Protein AF-A0AAJ4DPU1-F1 (afdb_monomer_lite)

Foldseek 3Di:
DDQPQPDKDKFFFPFDFAKPPHPVDFFDKAAFKKKKAKDAFQDQKKKAKWWWDQDPVRDIDTDDGDPVRIDRGHDHTDMDGHPDIIGMMMGIPPGDRRGGMMIMMTHGD

Radius of gyration: 14.05 Å; chains: 1; bounding box: 32×38×38 Å

Structure (mmCIF, N/CA/C/O backbone):
data_AF-A0AAJ4DPU1-F1
#
_entry.id   AF-A0AAJ4DPU1-F1
#
loop_
_atom_site.group_PDB
_atom_site.id
_atom_site.type_symbol
_atom_site.label_atom_id
_atom_site.label_alt_id
_atom_site.label_comp_id
_atom_site.label_asym_id
_atom_site.label_entity_id
_atom_site.label_seq_id
_atom_site.pdbx_PDB_ins_code
_atom_site.Cartn_x
_atom_site.Cartn_y
_atom_site.Cartn_z
_atom_site.occupancy
_atom_site.B_iso_or_equiv
_atom_site.auth_seq_id
_atom_site.auth_comp_id
_atom_site.auth_asym_id
_atom_site.auth_atom_id
_atom_site.pdbx_PDB_model_num
ATOM 1 N N . MET A 1 1 ? -15.605 -23.012 -1.749 1.00 36.06 1 MET A N 1
ATOM 2 C CA . MET A 1 1 ? -15.993 -22.063 -0.686 1.00 36.06 1 MET A CA 1
ATOM 3 C C . MET A 1 1 ? -15.939 -20.672 -1.291 1.00 36.06 1 MET A C 1
ATOM 5 O O . MET A 1 1 ? -14.845 -20.191 -1.537 1.00 36.06 1 MET A O 1
ATOM 9 N N . SER A 1 2 ? -17.083 -20.087 -1.653 1.00 41.78 2 SER A N 1
ATOM 10 C CA . SER A 1 2 ? -17.142 -18.707 -2.147 1.00 41.78 2 SER A CA 1
ATOM 11 C C . SER A 1 2 ? -17.234 -17.776 -0.940 1.00 41.78 2 SER A C 1
ATOM 13 O O . SER A 1 2 ? -18.318 -17.609 -0.377 1.00 41.78 2 SER A O 1
ATOM 15 N N . GLY A 1 3 ? -16.098 -17.236 -0.496 1.00 42.53 3 GLY A N 1
ATOM 16 C CA . GLY A 1 3 ? -16.117 -16.085 0.404 1.00 42.53 3 GLY A CA 1
ATOM 17 C C . GLY A 1 3 ? -16.837 -14.948 -0.315 1.00 42.53 3 GLY A C 1
ATOM 18 O O . GLY A 1 3 ? -16.542 -14.673 -1.477 1.00 42.53 3 GLY A O 1
ATOM 19 N N . LYS A 1 4 ? -17.854 -14.368 0.317 1.00 44.06 4 LYS A N 1
ATOM 20 C CA . LYS A 1 4 ? -18.526 -13.185 -0.213 1.00 44.06 4 LYS A CA 1
ATOM 21 C C . LYS A 1 4 ? -17.563 -12.016 -0.003 1.00 44.06 4 LYS A C 1
ATOM 23 O O . LYS A 1 4 ? -17.345 -11.624 1.131 1.00 44.06 4 LYS A O 1
ATOM 28 N N . TYR A 1 5 ? -16.931 -11.535 -1.070 1.00 49.31 5 TYR A N 1
ATOM 29 C CA . TYR A 1 5 ? -16.128 -10.312 -1.029 1.00 49.31 5 TYR A CA 1
ATOM 30 C C . TYR A 1 5 ? -17.103 -9.137 -0.935 1.00 49.31 5 TYR A C 1
ATOM 32 O O . TYR A 1 5 ? -17.911 -8.965 -1.849 1.00 49.31 5 TYR A O 1
ATOM 40 N N . SER A 1 6 ? -17.098 -8.403 0.175 1.00 50.38 6 SER A N 1
ATOM 41 C CA . SER A 1 6 ? -18.118 -7.385 0.440 1.00 50.38 6 SER A CA 1
ATOM 42 C C . SER A 1 6 ? -17.822 -6.056 -0.232 1.00 50.38 6 SER A C 1
ATOM 44 O O . SER A 1 6 ? -18.748 -5.447 -0.745 1.00 50.38 6 SER A O 1
ATOM 46 N N . GLU A 1 7 ? -16.555 -5.669 -0.366 1.00 57.00 7 GLU A N 1
ATOM 47 C CA . GLU A 1 7 ? -16.129 -4.472 -1.093 1.00 57.00 7 GLU A CA 1
ATOM 48 C C . GLU A 1 7 ? -14.648 -4.617 -1.466 1.00 57.00 7 GLU A C 1
ATOM 50 O O . GLU A 1 7 ? -13.838 -5.103 -0.672 1.00 57.00 7 GLU A O 1
ATOM 55 N N . SER A 1 8 ? -14.294 -4.267 -2.707 1.00 68.31 8 SER A N 1
ATOM 56 C CA . SER A 1 8 ? -12.901 -4.256 -3.165 1.00 68.31 8 SER A CA 1
ATOM 57 C C . SER A 1 8 ? -12.498 -2.835 -3.519 1.00 68.31 8 SER A C 1
ATOM 59 O O . SER A 1 8 ? -13.012 -2.277 -4.488 1.00 68.31 8 SER A O 1
ATOM 61 N N . THR A 1 9 ? -11.587 -2.258 -2.740 1.00 82.81 9 THR A N 1
ATOM 62 C CA . THR A 1 9 ? -10.993 -0.957 -3.062 1.00 82.81 9 THR A CA 1
ATOM 63 C C . THR A 1 9 ? -9.791 -1.189 -3.960 1.00 82.81 9 THR A C 1
ATOM 65 O O . THR A 1 9 ? -8.936 -2.021 -3.652 1.00 82.81 9 THR A O 1
ATOM 68 N N . VAL A 1 10 ? -9.731 -0.468 -5.077 1.00 85.75 10 VAL A N 1
ATOM 69 C CA . VAL A 1 10 ? -8.653 -0.592 -6.059 1.00 85.75 10 VAL A CA 1
ATOM 70 C C . VAL A 1 10 ? -7.921 0.736 -6.171 1.00 85.75 10 VAL A C 1
ATOM 72 O O . VAL A 1 10 ? -8.531 1.763 -6.459 1.00 85.75 10 VAL A O 1
ATOM 75 N N . LEU A 1 11 ? -6.609 0.693 -5.963 1.00 89.06 11 LEU A N 1
ATOM 76 C CA . LEU A 1 11 ? -5.681 1.751 -6.339 1.00 89.06 11 LEU A CA 1
ATOM 77 C C . LEU A 1 11 ? -4.945 1.281 -7.591 1.00 89.06 11 LEU A C 1
ATOM 79 O O . LEU A 1 11 ? -4.308 0.232 -7.558 1.00 89.06 11 LEU A O 1
ATOM 83 N N . ASP A 1 12 ? -5.050 2.019 -8.689 1.00 88.94 12 ASP A N 1
ATOM 84 C CA . ASP A 1 12 ? -4.444 1.648 -9.972 1.00 88.94 12 ASP A CA 1
ATOM 85 C C . ASP A 1 12 ? -3.600 2.801 -10.526 1.00 88.94 12 ASP A C 1
ATOM 87 O O . ASP A 1 12 ? -3.729 3.948 -10.091 1.00 88.94 12 ASP A O 1
ATOM 91 N N . GLY A 1 13 ? -2.732 2.497 -11.489 1.00 87.75 13 GLY A N 1
ATOM 92 C CA . GLY A 1 13 ? -1.917 3.489 -12.187 1.00 87.75 13 GLY A CA 1
ATOM 93 C C . GLY A 1 13 ? -0.857 4.154 -11.309 1.00 87.75 13 GLY A C 1
ATOM 94 O O . GLY A 1 13 ? -0.465 5.295 -11.575 1.00 87.75 13 GLY A O 1
ATOM 95 N N . ILE A 1 14 ? -0.375 3.464 -10.272 1.00 93.81 14 ILE A N 1
ATOM 96 C CA . ILE A 1 14 ? 0.692 3.970 -9.409 1.00 93.81 14 ILE A CA 1
ATOM 97 C C . ILE A 1 14 ? 2.010 3.877 -10.180 1.00 93.81 14 ILE A C 1
ATOM 99 O O . ILE A 1 14 ? 2.559 2.794 -10.397 1.00 93.81 14 ILE A O 1
ATOM 103 N N . THR A 1 15 ? 2.482 5.037 -10.630 1.00 94.06 15 THR A N 1
ATOM 104 C CA . THR A 1 15 ? 3.612 5.173 -11.566 1.00 94.06 15 THR A CA 1
ATOM 105 C C . THR A 1 15 ? 4.695 6.132 -11.085 1.00 94.06 15 THR A C 1
ATOM 107 O O . THR A 1 15 ? 5.774 6.171 -11.666 1.00 94.06 15 THR A O 1
ATOM 110 N N . THR A 1 16 ? 4.433 6.906 -10.031 1.00 95.12 16 THR A N 1
ATOM 111 C CA . THR A 1 16 ? 5.340 7.942 -9.529 1.00 95.12 16 THR A CA 1
ATOM 112 C C . THR A 1 16 ? 5.492 7.862 -8.015 1.00 95.12 16 THR A C 1
ATOM 114 O O . THR A 1 16 ? 4.708 7.209 -7.328 1.00 95.12 16 THR A O 1
ATOM 117 N N . ASP A 1 17 ? 6.486 8.569 -7.488 1.00 96.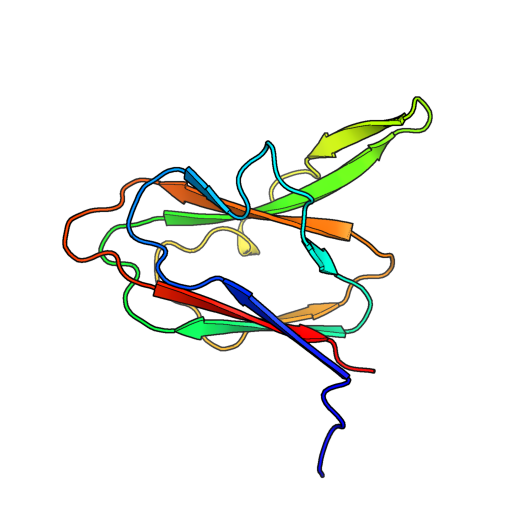94 17 ASP A N 1
ATOM 118 C CA . ASP A 1 17 ? 6.653 8.749 -6.050 1.00 96.94 17 ASP A CA 1
ATOM 119 C C . ASP A 1 17 ? 5.497 9.573 -5.483 1.00 96.94 17 ASP A C 1
ATOM 121 O O . ASP A 1 17 ? 5.022 10.520 -6.117 1.00 96.94 17 ASP A O 1
ATOM 125 N N . GLY A 1 18 ? 5.054 9.232 -4.276 1.00 95.00 18 GLY A N 1
ATOM 126 C CA . GLY A 1 18 ? 3.950 9.936 -3.636 1.00 95.00 18 GLY A CA 1
ATOM 127 C C . GLY A 1 18 ? 3.228 9.125 -2.573 1.00 95.00 18 GLY A C 1
ATOM 128 O O . GLY A 1 18 ? 3.669 8.050 -2.166 1.00 95.00 18 GLY A O 1
ATOM 129 N N . VAL A 1 19 ? 2.103 9.675 -2.120 1.00 93.38 19 VAL A N 1
ATOM 130 C CA . VAL A 1 19 ? 1.190 9.048 -1.160 1.00 93.38 19 VAL A CA 1
ATOM 131 C C . VAL A 1 19 ? -0.121 8.715 -1.872 1.00 93.38 19 VAL A C 1
ATOM 133 O O . VAL A 1 19 ? -0.633 9.548 -2.617 1.00 93.38 19 VAL A O 1
ATOM 136 N N . TYR A 1 20 ? -0.652 7.512 -1.654 1.00 92.56 20 TYR A N 1
ATOM 137 C CA . TYR A 1 20 ? -1.827 6.984 -2.349 1.00 92.56 20 TYR A CA 1
ATOM 138 C C . TYR A 1 20 ? -2.855 6.397 -1.359 1.00 92.56 20 TYR A C 1
ATOM 140 O O . TYR A 1 20 ? -2.515 5.463 -0.627 1.00 92.56 20 TYR A O 1
ATOM 148 N N . PRO A 1 21 ? -4.111 6.886 -1.343 1.00 90.94 21 PRO A N 1
ATOM 149 C CA . PRO A 1 21 ? -4.577 8.108 -2.010 1.00 90.94 21 PRO A CA 1
ATOM 150 C C . PRO A 1 21 ? -3.776 9.358 -1.584 1.00 90.94 21 PRO A C 1
ATOM 152 O O . PRO A 1 21 ? -3.179 9.331 -0.496 1.00 90.94 21 PRO A O 1
ATOM 155 N N . PRO A 1 22 ? -3.755 10.430 -2.403 1.00 89.19 22 PRO A N 1
ATOM 156 C CA . PRO A 1 22 ? -3.145 11.712 -2.048 1.00 89.19 22 PRO A CA 1
ATOM 157 C C . PRO A 1 22 ? -3.615 12.222 -0.685 1.00 89.19 22 PRO A C 1
ATOM 159 O O . PRO A 1 22 ? -4.720 11.913 -0.246 1.00 89.19 22 PRO A O 1
ATOM 162 N N . VAL A 1 23 ? -2.776 12.995 0.008 1.00 84.81 23 VAL A N 1
ATOM 163 C CA . VAL A 1 23 ? -3.058 13.451 1.384 1.00 84.81 23 VAL A CA 1
ATOM 164 C C . VAL A 1 23 ? -4.302 14.343 1.445 1.00 84.81 23 VAL A C 1
ATOM 166 O O . VAL A 1 23 ? -4.964 14.388 2.480 1.00 84.81 23 VAL A O 1
ATOM 169 N N . GLU A 1 24 ? -4.637 15.023 0.347 1.00 85.62 24 GLU A N 1
ATOM 170 C CA . GLU A 1 24 ? -5.851 15.835 0.236 1.00 85.62 24 GLU A CA 1
ATOM 171 C C . GLU A 1 24 ? -7.136 14.997 0.137 1.00 85.62 24 GLU A C 1
ATOM 173 O O . GLU A 1 24 ? -8.210 15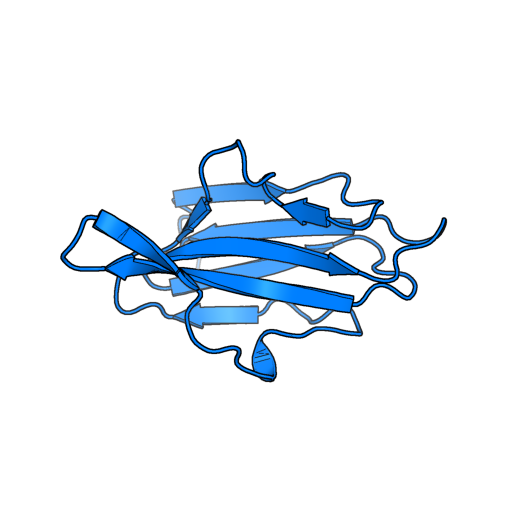.504 0.461 1.00 85.62 24 GLU A O 1
ATOM 178 N N . ASP A 1 25 ? -7.024 13.735 -0.285 1.00 87.06 25 ASP A N 1
ATOM 179 C CA . ASP A 1 25 ? -8.138 12.798 -0.402 1.00 87.06 25 ASP A CA 1
ATOM 180 C C . ASP A 1 25 ? -8.323 11.990 0.888 1.00 87.06 25 ASP A C 1
ATOM 182 O O . ASP A 1 25 ? -7.376 11.749 1.651 1.00 87.06 25 ASP A O 1
ATOM 186 N N . ASP A 1 26 ? -9.547 11.507 1.107 1.00 84.19 26 ASP A N 1
ATOM 187 C CA . ASP A 1 26 ? -9.859 10.616 2.221 1.00 84.19 26 ASP A CA 1
ATOM 188 C C . ASP A 1 26 ? -9.012 9.336 2.151 1.00 84.19 26 ASP A C 1
ATOM 190 O O . ASP A 1 26 ? -8.903 8.667 1.118 1.00 84.19 26 ASP A O 1
ATOM 194 N N . ALA A 1 27 ? -8.412 8.975 3.285 1.00 87.69 27 ALA A N 1
ATOM 195 C CA . ALA A 1 27 ? -7.699 7.715 3.420 1.00 87.69 27 ALA A CA 1
ATOM 196 C C . ALA A 1 27 ? -8.659 6.524 3.277 1.00 87.69 27 ALA A C 1
ATOM 198 O O . ALA A 1 27 ? -9.852 6.605 3.586 1.00 87.69 27 ALA A O 1
ATOM 199 N N . ILE A 1 28 ? -8.123 5.374 2.869 1.00 88.19 28 ILE A N 1
ATOM 200 C CA . ILE A 1 28 ? -8.931 4.160 2.753 1.00 88.19 28 ILE A CA 1
ATOM 201 C C . ILE A 1 28 ? -9.129 3.592 4.152 1.00 88.19 28 ILE A C 1
ATOM 203 O O . ILE A 1 28 ? -8.167 3.247 4.826 1.00 88.19 28 ILE A O 1
ATOM 207 N N . ASN A 1 29 ? -10.371 3.454 4.596 1.00 87.19 29 ASN A N 1
ATOM 208 C CA . ASN A 1 29 ? -10.649 2.799 5.867 1.00 87.19 29 ASN A CA 1
ATOM 209 C C . ASN A 1 29 ? -10.656 1.281 5.684 1.00 87.19 29 ASN A C 1
ATOM 211 O O . ASN A 1 29 ? -11.455 0.755 4.909 1.00 87.19 29 ASN A O 1
ATOM 215 N N . ILE A 1 30 ? -9.792 0.579 6.417 1.00 84.94 30 ILE A N 1
ATOM 216 C CA . ILE A 1 30 ? -9.754 -0.886 6.425 1.00 84.94 30 ILE A CA 1
ATOM 217 C C . ILE A 1 30 ? -9.985 -1.431 7.833 1.00 84.94 30 ILE A C 1
ATOM 219 O O . ILE A 1 30 ? -9.595 -0.817 8.827 1.00 84.94 30 ILE A O 1
ATOM 223 N N . SER A 1 31 ? -10.660 -2.574 7.939 1.00 86.19 31 SER A N 1
ATOM 224 C CA . SER A 1 31 ? -11.041 -3.168 9.226 1.00 86.19 31 SER A CA 1
ATOM 225 C C . SER A 1 31 ? -11.185 -4.683 9.113 1.00 86.19 31 SER A C 1
ATOM 227 O O . SER A 1 31 ? -11.387 -5.196 8.016 1.00 86.19 31 SER A O 1
ATOM 229 N N . GLY A 1 32 ? -11.097 -5.399 10.237 1.00 87.31 32 GLY A N 1
ATOM 230 C CA . GLY A 1 32 ? -11.284 -6.850 10.250 1.00 87.31 32 GLY A CA 1
ATOM 231 C C . GLY A 1 32 ? -10.174 -7.601 9.512 1.00 87.31 32 GLY A C 1
ATOM 232 O O . GLY A 1 32 ? -8.999 -7.246 9.619 1.00 87.31 32 GLY A O 1
ATOM 233 N N . ASP A 1 33 ? -10.536 -8.668 8.805 1.00 89.31 33 ASP A N 1
ATOM 234 C CA . ASP A 1 33 ? -9.600 -9.434 7.984 1.00 89.31 33 ASP A CA 1
ATOM 235 C C . ASP A 1 33 ? -9.534 -8.825 6.575 1.00 89.31 33 ASP A C 1
ATOM 237 O O . ASP A 1 33 ? -10.555 -8.637 5.922 1.00 89.31 33 ASP A O 1
ATOM 241 N N . VAL A 1 34 ? -8.329 -8.550 6.077 1.00 88.50 34 VAL A N 1
ATOM 242 C CA . VAL A 1 34 ? -8.122 -7.900 4.774 1.00 88.50 34 VAL A CA 1
ATOM 243 C C . VAL A 1 34 ? -7.057 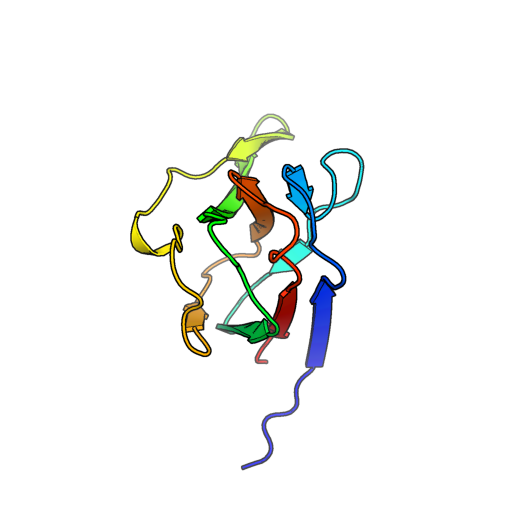-8.644 3.986 1.00 88.50 34 VAL A C 1
ATOM 245 O O . VAL A 1 34 ? -6.052 -9.074 4.551 1.00 88.50 34 VAL A O 1
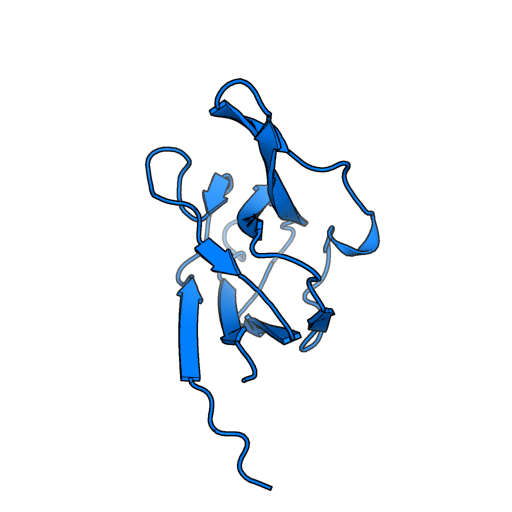ATOM 248 N N . ILE A 1 35 ? -7.251 -8.786 2.676 1.00 89.44 35 ILE A N 1
ATOM 249 C CA . ILE A 1 35 ? -6.209 -9.254 1.756 1.00 89.44 35 ILE A CA 1
ATOM 250 C C . ILE A 1 35 ? -5.746 -8.081 0.895 1.00 89.44 35 ILE A C 1
ATOM 252 O O . ILE A 1 35 ? -6.557 -7.460 0.207 1.00 89.44 35 ILE A O 1
ATOM 256 N N . LEU A 1 36 ? -4.440 -7.820 0.908 1.00 89.31 36 LEU A N 1
ATOM 257 C CA . LEU A 1 36 ? -3.770 -6.861 0.036 1.00 89.31 36 LEU A CA 1
ATOM 258 C C . LEU A 1 36 ? -3.113 -7.611 -1.124 1.00 89.31 36 LEU A C 1
ATOM 260 O O . LEU A 1 36 ? -2.246 -8.459 -0.918 1.00 89.31 36 LEU A O 1
ATOM 264 N N . GLY A 1 37 ? -3.543 -7.318 -2.348 1.00 90.94 37 GLY A N 1
ATOM 265 C CA . GLY A 1 37 ? -3.028 -7.931 -3.568 1.00 90.94 37 GLY A CA 1
ATOM 266 C C . GLY A 1 37 ? -2.406 -6.897 -4.494 1.00 90.94 37 GLY A C 1
ATOM 267 O O . GLY A 1 37 ? -3.126 -6.154 -5.159 1.00 90.94 37 GLY A O 1
ATOM 268 N N . PHE A 1 38 ? -1.077 -6.880 -4.581 1.00 92.62 38 PHE A N 1
ATOM 269 C CA . PHE A 1 38 ? -0.366 -6.039 -5.540 1.00 92.62 38 PHE A CA 1
ATOM 270 C C . PHE A 1 38 ? -0.318 -6.694 -6.927 1.00 92.62 38 PHE A C 1
ATOM 272 O O . PHE A 1 38 ? -0.045 -7.890 -7.071 1.00 92.62 38 PHE A O 1
ATOM 279 N N . TYR A 1 39 ? -0.530 -5.903 -7.973 1.00 91.88 39 TYR A N 1
ATOM 280 C CA . TYR A 1 39 ? -0.427 -6.332 -9.371 1.00 91.88 39 TYR A CA 1
ATOM 281 C C . TYR A 1 39 ? 0.397 -5.333 -10.184 1.00 91.88 39 TYR A C 1
ATOM 283 O O . TYR A 1 39 ? 0.641 -4.223 -9.739 1.00 91.88 39 TYR A O 1
ATOM 2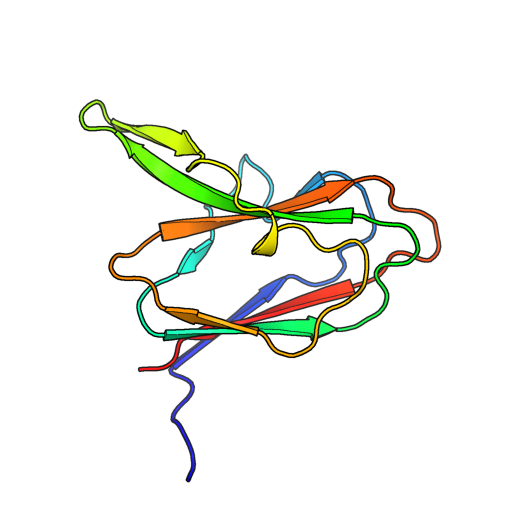91 N N . GLY A 1 40 ? 0.870 -5.735 -11.365 1.00 93.12 40 GLY A N 1
ATOM 292 C CA . GLY A 1 40 ? 1.826 -4.937 -12.141 1.00 93.12 40 GLY A CA 1
ATOM 293 C C . GLY A 1 40 ? 3.274 -5.083 -11.653 1.00 93.12 40 GLY A C 1
ATOM 294 O O . GLY A 1 40 ? 3.651 -6.143 -11.127 1.00 93.12 40 GLY A O 1
ATOM 295 N N . SER A 1 41 ? 4.076 -4.040 -11.883 1.00 92.88 41 SER A N 1
ATOM 296 C CA . SER A 1 41 ? 5.527 -3.974 -11.670 1.00 92.88 41 SER A CA 1
ATOM 297 C C . SER A 1 41 ? 5.896 -2.826 -10.729 1.00 92.88 41 SER A C 1
ATOM 299 O O . SER A 1 41 ? 5.600 -1.670 -11.019 1.00 92.88 41 SER A O 1
ATOM 301 N N . PHE A 1 42 ? 6.595 -3.126 -9.631 1.00 93.75 42 PHE A N 1
ATOM 302 C CA . PHE A 1 42 ? 7.163 -2.085 -8.762 1.00 93.75 42 PHE A CA 1
ATOM 303 C C . PHE A 1 42 ? 8.360 -1.381 -9.424 1.00 93.75 42 PHE A C 1
ATOM 305 O O . PHE A 1 42 ? 8.653 -0.231 -9.107 1.00 93.75 42 PHE A O 1
ATOM 312 N N . GLY A 1 43 ? 9.047 -2.039 -10.365 1.00 92.44 43 GLY A N 1
ATOM 313 C CA . GLY A 1 43 ? 10.349 -1.564 -10.832 1.00 92.44 43 GLY A CA 1
ATOM 314 C C . GLY A 1 43 ? 11.339 -1.503 -9.653 1.00 92.44 43 GLY A C 1
ATOM 315 O O . GLY A 1 43 ? 11.383 -2.456 -8.874 1.00 92.44 43 GLY A O 1
ATOM 316 N N . PRO A 1 44 ? 12.108 -0.413 -9.499 1.00 93.81 44 PRO A N 1
ATOM 317 C CA . PRO A 1 44 ? 12.984 -0.181 -8.349 1.00 93.81 44 PRO A CA 1
ATOM 318 C C . PRO A 1 44 ? 12.277 0.457 -7.138 1.00 93.81 44 PRO A C 1
ATOM 320 O O . PRO A 1 44 ? 12.939 0.750 -6.140 1.00 93.81 44 PRO A O 1
ATOM 323 N N . ALA A 1 45 ? 10.964 0.702 -7.212 1.00 96.19 45 ALA A N 1
ATOM 324 C CA . ALA A 1 45 ? 10.247 1.428 -6.173 1.00 96.19 45 ALA A CA 1
ATOM 325 C C . ALA A 1 45 ? 10.199 0.661 -4.843 1.00 96.19 45 ALA A C 1
ATOM 327 O O . ALA A 1 45 ? 9.982 -0.551 -4.799 1.00 96.19 45 ALA A O 1
ATOM 328 N N . THR A 1 46 ? 10.319 1.406 -3.747 1.00 95.25 46 THR A N 1
ATOM 329 C CA . THR A 1 46 ? 9.970 0.949 -2.403 1.00 95.25 46 THR A CA 1
ATOM 330 C C . THR A 1 46 ? 8.545 1.380 -2.088 1.00 95.25 46 THR A C 1
ATOM 332 O O . THR A 1 46 ? 8.186 2.549 -2.234 1.00 95.25 46 THR A O 1
ATOM 335 N N . VAL A 1 47 ? 7.733 0.429 -1.641 1.00 93.56 47 VAL A N 1
ATOM 336 C CA . VAL A 1 47 ? 6.329 0.631 -1.293 1.00 93.56 47 VAL A CA 1
ATOM 337 C C . VAL A 1 47 ? 6.160 0.412 0.198 1.00 93.56 47 VAL A C 1
ATOM 339 O O . VAL A 1 47 ? 6.426 -0.670 0.710 1.00 93.56 47 VAL A O 1
ATOM 342 N N . LYS A 1 48 ? 5.699 1.435 0.906 1.00 92.62 48 LYS A N 1
ATOM 343 C CA . LYS A 1 48 ? 5.452 1.393 2.344 1.00 92.62 48 LYS A CA 1
ATOM 344 C C . LYS A 1 48 ? 3.969 1.568 2.625 1.00 92.62 48 LYS A C 1
ATOM 346 O O . LYS A 1 48 ? 3.348 2.500 2.126 1.00 92.62 48 LYS A O 1
ATOM 351 N N . ILE A 1 49 ? 3.411 0.715 3.471 1.00 90.19 49 ILE A N 1
ATOM 352 C CA . ILE A 1 49 ? 2.072 0.909 4.023 1.00 90.19 49 ILE A CA 1
ATOM 353 C C . ILE A 1 49 ? 2.183 1.782 5.272 1.00 90.19 49 ILE A C 1
ATOM 355 O O . ILE A 1 49 ? 2.996 1.520 6.163 1.00 90.19 49 ILE A O 1
ATOM 359 N N . ILE A 1 50 ? 1.348 2.815 5.342 1.00 88.88 50 ILE A N 1
ATOM 360 C CA . ILE A 1 50 ? 1.147 3.613 6.547 1.00 88.88 50 ILE A CA 1
ATOM 361 C C . ILE A 1 50 ? -0.288 3.460 7.033 1.00 88.88 50 ILE A C 1
ATOM 363 O O . ILE A 1 50 ? -1.250 3.526 6.266 1.00 88.88 50 ILE A O 1
ATOM 367 N N . PHE A 1 51 ? -0.406 3.267 8.340 1.00 87.19 51 PHE A N 1
ATOM 368 C CA . PHE A 1 51 ? -1.669 3.339 9.049 1.00 87.19 51 PHE A CA 1
ATOM 369 C C . PHE A 1 51 ? -1.698 4.620 9.850 1.00 87.19 51 PHE A C 1
ATOM 371 O O . PHE A 1 51 ? -0.700 4.974 10.476 1.00 87.19 51 PHE A O 1
ATOM 378 N N . GLU A 1 52 ? -2.839 5.286 9.871 1.00 83.38 52 GLU A N 1
ATOM 379 C CA . GLU A 1 52 ? -3.050 6.451 10.720 1.00 83.38 52 GLU A CA 1
ATOM 380 C C . GLU A 1 52 ? -4.050 6.095 11.822 1.00 83.38 52 GLU A C 1
ATOM 382 O O . GLU A 1 52 ? -4.875 5.193 11.689 1.00 83.38 52 GLU A O 1
ATOM 387 N N . THR A 1 53 ? -3.955 6.771 12.957 1.00 81.12 53 THR A N 1
ATOM 388 C CA . THR A 1 53 ? -4.917 6.675 14.049 1.00 81.12 53 THR A CA 1
ATOM 389 C C . THR A 1 53 ? -5.277 8.077 14.500 1.00 81.12 53 THR A C 1
ATOM 391 O O . THR A 1 53 ? -4.415 8.947 14.604 1.00 81.12 53 THR A O 1
ATOM 394 N N . GLU A 1 54 ? -6.550 8.288 14.808 1.00 74.44 54 GLU A N 1
ATOM 395 C CA . GLU A 1 54 ? -7.000 9.535 15.412 1.00 74.44 54 GLU A CA 1
ATOM 396 C C . GLU A 1 54 ? -6.580 9.566 16.889 1.00 74.44 54 GLU A C 1
ATOM 398 O O . GLU A 1 54 ? -6.770 8.596 17.637 1.00 74.44 54 GLU A O 1
ATOM 403 N N . LYS A 1 55 ? -5.971 10.673 17.303 1.00 76.44 55 LYS A N 1
ATOM 404 C CA . LYS A 1 55 ? -5.670 10.991 18.698 1.00 76.44 55 LYS A CA 1
ATOM 405 C C . LYS A 1 55 ? -6.929 11.488 19.414 1.00 76.44 55 LYS A C 1
ATOM 407 O O . LYS A 1 55 ? -7.843 12.004 18.779 1.00 76.44 55 LYS A O 1
ATOM 412 N N . PRO A 1 56 ? -6.966 11.461 20.759 1.00 77.06 56 PRO A N 1
ATOM 413 C CA . PRO A 1 56 ? -8.094 12.003 21.525 1.00 77.06 56 PRO A CA 1
ATOM 414 C C . PRO A 1 56 ? -8.415 13.487 21.261 1.00 77.06 56 PRO A C 1
ATOM 416 O O . PRO A 1 56 ? -9.505 13.937 21.600 1.00 77.06 56 PRO A O 1
ATOM 419 N N . ASN A 1 57 ? -7.471 14.254 20.705 1.00 81.75 57 ASN A N 1
ATOM 420 C CA . ASN A 1 57 ? -7.643 15.659 20.324 1.00 81.75 57 ASN A CA 1
ATOM 421 C C . ASN A 1 57 ? -8.137 15.845 18.872 1.00 81.75 57 ASN A C 1
ATOM 423 O O . ASN A 1 57 ? -8.219 16.986 18.422 1.00 81.75 57 ASN A O 1
ATOM 427 N N . GLY A 1 58 ? -8.449 14.761 18.153 1.00 72.06 58 GLY A N 1
ATOM 428 C CA . GLY A 1 58 ? -8.907 14.783 16.762 1.00 72.06 58 GLY A CA 1
ATOM 429 C C . GLY A 1 58 ? -7.794 14.893 15.714 1.00 72.06 58 GLY A C 1
ATOM 430 O O . GLY A 1 58 ? -8.080 14.992 14.525 1.00 72.06 58 GLY A O 1
ATOM 431 N N . GLU A 1 59 ? -6.520 14.899 16.120 1.00 79.00 59 GLU A N 1
ATOM 432 C CA . GLU A 1 59 ? -5.394 14.903 15.179 1.00 79.00 59 GLU A CA 1
ATOM 433 C C . GLU A 1 59 ? -5.097 13.489 14.670 1.00 79.00 59 GLU A C 1
ATOM 435 O O . GLU A 1 59 ? -5.077 12.530 15.441 1.00 79.00 59 GLU A O 1
ATOM 440 N N . MET A 1 60 ? -4.792 13.358 13.381 1.00 78.38 60 MET A N 1
ATOM 441 C CA . MET A 1 60 ? -4.328 12.099 12.797 1.00 78.38 60 MET A CA 1
ATOM 442 C C . MET A 1 60 ? -2.829 11.909 13.055 1.00 78.38 60 MET A C 1
ATOM 444 O O . MET A 1 60 ? -2.024 12.805 12.804 1.00 78.38 60 MET A O 1
ATOM 448 N N . GLU A 1 61 ? -2.438 10.735 13.544 1.00 83.06 61 GLU A N 1
ATOM 449 C CA . GLU A 1 61 ? -1.040 10.344 13.736 1.00 83.06 61 GLU A CA 1
ATOM 450 C C . GLU A 1 61 ? -0.746 9.029 13.020 1.00 83.06 61 GLU A C 1
ATOM 452 O O . GLU A 1 61 ? -1.514 8.074 13.115 1.00 83.06 61 GLU A O 1
ATOM 457 N N . GLN A 1 62 ? 0.394 8.960 12.332 1.00 82.75 62 GLN A N 1
ATOM 458 C CA . GLN A 1 62 ? 0.873 7.710 11.752 1.00 82.75 62 GLN A CA 1
ATOM 459 C C . GLN A 1 62 ? 1.272 6.735 12.861 1.00 82.75 62 GLN A C 1
ATOM 461 O O . GLN A 1 62 ? 2.045 7.073 13.760 1.00 82.75 62 GLN A O 1
ATOM 466 N N . LEU A 1 63 ? 0.766 5.506 12.782 1.00 82.00 63 LEU A N 1
ATOM 467 C CA . LEU A 1 63 ? 1.225 4.421 13.635 1.00 82.00 63 LEU A CA 1
ATOM 468 C C . LEU A 1 63 ? 2.719 4.158 13.388 1.00 82.00 63 LEU A C 1
ATOM 470 O O . LEU A 1 63 ? 3.201 4.368 12.270 1.00 82.00 63 LEU A O 1
ATOM 474 N N . PRO A 1 64 ? 3.453 3.680 14.413 1.00 79.94 64 PRO A N 1
ATOM 475 C CA . PRO A 1 64 ? 4.851 3.310 14.259 1.00 79.94 64 PRO A CA 1
ATOM 476 C C . PRO A 1 64 ? 5.049 2.388 13.057 1.00 79.94 64 PRO A C 1
ATOM 478 O O . PRO A 1 64 ? 4.289 1.438 12.861 1.00 79.94 64 PRO A O 1
ATOM 481 N N . GLU A 1 65 ? 6.075 2.679 12.261 1.00 77.38 65 GLU A N 1
ATOM 482 C CA . GLU A 1 65 ? 6.432 1.851 11.115 1.00 77.38 65 GLU A CA 1
ATOM 483 C C . GLU A 1 65 ? 6.779 0.432 11.573 1.00 77.38 65 GLU A C 1
ATOM 485 O O . GLU A 1 65 ? 7.527 0.240 12.535 1.00 77.38 65 GLU A O 1
ATOM 490 N N . HIS A 1 66 ? 6.253 -0.556 10.852 1.00 75.38 66 HIS A N 1
ATOM 491 C CA . HIS A 1 66 ? 6.652 -1.946 10.993 1.00 75.38 66 HIS A CA 1
ATOM 492 C C . HIS A 1 66 ? 7.433 -2.370 9.741 1.00 75.38 66 HIS A C 1
ATOM 494 O O . HIS A 1 66 ? 6.976 -2.081 8.634 1.00 75.38 66 HIS A O 1
ATOM 500 N N . PRO A 1 67 ? 8.581 -3.063 9.866 1.00 75.56 67 PRO A N 1
ATOM 501 C CA . PRO A 1 67 ? 9.375 -3.483 8.708 1.00 75.56 67 PRO A CA 1
ATOM 502 C C . PRO A 1 67 ? 8.589 -4.386 7.745 1.00 75.56 67 PRO A C 1
ATOM 504 O O . PRO A 1 67 ? 8.756 -4.268 6.537 1.00 75.56 67 PRO A O 1
ATOM 507 N N . ASP A 1 68 ? 7.663 -5.203 8.257 1.00 77.31 68 ASP A N 1
ATOM 508 C CA . ASP A 1 68 ? 6.774 -6.049 7.435 1.00 77.31 68 ASP A CA 1
ATOM 509 C C . ASP A 1 68 ? 5.795 -5.251 6.547 1.00 77.31 68 ASP A C 1
ATOM 511 O O . ASP A 1 68 ? 5.041 -5.831 5.770 1.00 77.31 68 ASP A O 1
ATOM 515 N N . TRP A 1 69 ? 5.758 -3.924 6.680 1.00 83.88 69 TRP A N 1
ATOM 516 C CA . TRP A 1 69 ? 4.930 -3.022 5.877 1.00 83.88 69 TRP A CA 1
ATOM 517 C C . TRP A 1 69 ? 5.739 -2.261 4.826 1.00 83.88 69 TRP A C 1
ATOM 519 O O . TRP A 1 69 ? 5.193 -1.373 4.172 1.00 83.88 69 TRP A O 1
ATOM 529 N N . VAL A 1 70 ? 7.024 -2.587 4.668 1.00 90.94 70 VAL A N 1
ATOM 530 C CA . VAL A 1 70 ? 7.924 -1.994 3.678 1.00 90.94 70 VAL A CA 1
ATOM 531 C C . VAL A 1 70 ? 8.329 -3.065 2.670 1.00 90.94 70 VAL A C 1
ATOM 533 O O . VAL A 1 70 ? 8.938 -4.074 3.013 1.00 90.94 70 VAL A O 1
ATOM 536 N N . PHE A 1 71 ? 8.014 -2.825 1.404 1.00 90.56 71 PHE A N 1
ATOM 537 C CA . PHE A 1 71 ? 8.213 -3.760 0.307 1.00 90.56 71 PHE A CA 1
ATOM 538 C C . PHE A 1 71 ? 9.143 -3.148 -0.737 1.00 90.56 71 PHE A C 1
ATOM 540 O O . PHE A 1 71 ? 8.797 -2.170 -1.395 1.00 90.56 71 PHE A O 1
ATOM 547 N N . THR A 1 72 ? 10.321 -3.739 -0.911 1.00 89.69 72 THR A N 1
ATOM 548 C CA . THR A 1 72 ? 11.247 -3.416 -2.015 1.00 89.69 72 THR A CA 1
ATOM 549 C C . THR A 1 72 ? 11.059 -4.342 -3.216 1.00 89.69 72 THR A C 1
ATOM 551 O O . THR A 1 72 ? 11.584 -4.092 -4.294 1.00 89.69 72 THR A O 1
ATOM 554 N N . GLU A 1 73 ? 10.309 -5.425 -3.030 1.00 90.19 73 GLU A N 1
ATOM 555 C CA . GLU A 1 73 ? 9.882 -6.353 -4.069 1.00 90.19 73 GLU A CA 1
ATOM 556 C C . GLU A 1 73 ? 8.382 -6.588 -3.915 1.00 90.19 73 GLU A C 1
ATOM 558 O O . GLU A 1 73 ? 7.842 -6.485 -2.813 1.00 90.19 73 GLU A O 1
ATOM 563 N N . LYS A 1 74 ? 7.697 -6.910 -5.016 1.00 89.12 74 LYS A N 1
ATOM 564 C CA . LYS A 1 74 ? 6.255 -7.150 -4.982 1.00 89.12 74 LYS A CA 1
ATOM 565 C C . LYS A 1 74 ? 5.956 -8.407 -4.149 1.00 89.12 74 LYS A C 1
ATOM 567 O O . LYS A 1 74 ? 6.331 -9.498 -4.593 1.00 89.12 74 LYS A O 1
ATOM 572 N N . PRO A 1 75 ? 5.261 -8.291 -3.001 1.00 87.50 75 PRO A N 1
ATOM 573 C CA . PRO A 1 75 ? 4.906 -9.456 -2.208 1.00 87.50 75 PRO A CA 1
ATOM 574 C C . PRO A 1 75 ? 3.801 -10.263 -2.904 1.00 87.50 75 PRO A C 1
ATOM 576 O O . PRO A 1 75 ? 3.188 -9.827 -3.887 1.00 87.50 75 PRO A O 1
ATOM 579 N N . GLY A 1 76 ? 3.535 -11.461 -2.387 1.00 86.56 76 GLY A N 1
ATOM 580 C CA . GLY A 1 76 ? 2.319 -12.188 -2.739 1.00 86.56 76 GLY A CA 1
ATOM 581 C C . GLY A 1 76 ? 1.064 -11.488 -2.197 1.00 86.56 76 GLY A C 1
ATOM 582 O O . GLY A 1 76 ? 1.137 -10.381 -1.665 1.00 86.56 76 GLY A O 1
ATOM 583 N N . PRO A 1 77 ? -0.114 -12.120 -2.315 1.00 86.50 77 PRO A N 1
ATOM 584 C CA . PRO A 1 77 ? -1.284 -11.682 -1.569 1.00 86.50 77 PRO A CA 1
ATOM 585 C C . PRO A 1 77 ? -1.004 -11.790 -0.067 1.00 86.50 77 PRO A C 1
ATOM 587 O O . PRO A 1 77 ? -0.799 -12.891 0.444 1.00 86.50 77 PRO A O 1
ATOM 590 N N . GLU A 1 78 ? -1.024 -10.658 0.628 1.00 85.75 78 GLU A N 1
ATOM 591 C CA . GLU A 1 78 ? -0.750 -10.587 2.063 1.00 85.75 78 GLU A CA 1
ATOM 592 C C . GLU A 1 78 ? -2.058 -10.447 2.841 1.00 85.75 78 GLU A C 1
ATOM 594 O O . GLU A 1 78 ? -2.898 -9.598 2.525 1.00 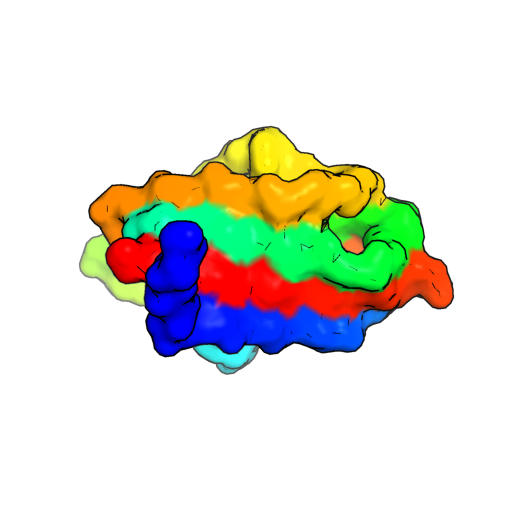85.75 78 GLU A O 1
ATOM 599 N N . LYS A 1 79 ? -2.247 -11.290 3.862 1.00 87.19 79 LYS A N 1
ATOM 600 C CA . LYS A 1 79 ? -3.428 -11.232 4.731 1.00 87.19 79 LYS A CA 1
ATOM 601 C C . LYS A 1 79 ? -3.098 -10.477 6.013 1.00 87.19 79 LYS A C 1
ATOM 603 O O . LYS A 1 79 ? -2.247 -10.903 6.789 1.00 87.19 79 LYS A O 1
ATOM 608 N N . PHE A 1 80 ? -3.864 -9.431 6.285 1.00 84.12 80 PHE A N 1
ATOM 609 C CA . PHE A 1 80 ? -3.793 -8.648 7.510 1.00 84.12 80 PHE A CA 1
ATOM 610 C C . PHE A 1 80 ? -5.053 -8.835 8.348 1.00 84.12 80 PHE A C 1
ATOM 612 O O . PHE A 1 80 ? -6.133 -9.114 7.827 1.00 84.12 80 PHE A O 1
ATOM 619 N N . ARG A 1 81 ? -4.904 -8.675 9.664 1.00 86.62 81 ARG A N 1
ATOM 620 C CA . ARG A 1 81 ? -6.018 -8.674 10.610 1.00 86.62 81 ARG A CA 1
ATOM 621 C C . ARG A 1 81 ? -5.940 -7.443 11.495 1.00 86.62 81 ARG A C 1
ATOM 623 O O . ARG A 1 81 ? -4.990 -7.281 12.259 1.00 86.62 81 ARG A O 1
ATOM 630 N N . PHE A 1 82 ? -6.972 -6.618 11.426 1.00 82.69 82 PHE A N 1
ATOM 631 C CA . PHE A 1 82 ? -7.095 -5.376 12.169 1.00 82.69 82 PHE A CA 1
ATOM 632 C C . PHE A 1 82 ? -8.132 -5.524 13.279 1.00 82.69 82 PHE A C 1
ATOM 634 O O . PHE A 1 82 ? -9.254 -5.978 13.058 1.00 82.69 82 PHE A O 1
ATOM 641 N N . SER A 1 83 ? -7.757 -5.135 14.498 1.00 82.88 83 SER A N 1
ATOM 642 C CA . SER A 1 83 ? -8.645 -5.159 15.669 1.00 82.88 83 SER A CA 1
ATOM 643 C C . SER A 1 83 ? -9.614 -3.974 15.727 1.00 82.88 83 SER A C 1
ATOM 645 O O . SER A 1 83 ? -10.560 -3.995 16.511 1.00 82.88 83 SER A O 1
ATOM 647 N N . LYS A 1 84 ? -9.371 -2.943 14.916 1.00 83.25 84 LYS A N 1
ATOM 648 C CA . LYS A 1 84 ? -10.188 -1.737 14.766 1.00 83.25 84 LYS A CA 1
ATOM 649 C C . LYS A 1 84 ? -10.079 -1.222 13.332 1.00 83.25 84 LYS A C 1
ATOM 651 O O . LYS A 1 84 ? -9.158 -1.613 12.618 1.00 83.25 84 LYS A O 1
ATOM 656 N N . THR A 1 85 ? -10.984 -0.334 12.936 1.00 85.06 85 THR A N 1
ATOM 657 C CA . THR A 1 85 ? -10.863 0.384 11.665 1.00 85.06 85 THR A CA 1
ATOM 658 C C . THR A 1 85 ? -9.655 1.312 11.710 1.00 85.06 85 THR A C 1
ATOM 660 O O . THR A 1 85 ? -9.494 2.074 12.666 1.00 85.06 85 THR A O 1
ATOM 663 N N . LEU A 1 86 ? -8.804 1.218 10.694 1.00 86.06 86 LEU A N 1
ATOM 664 C CA . LEU A 1 86 ? -7.621 2.046 10.524 1.00 86.06 86 LEU A CA 1
ATOM 665 C C . LEU A 1 86 ? -7.639 2.694 9.136 1.00 86.06 86 LEU A C 1
ATOM 667 O O . LEU A 1 86 ? -7.775 1.984 8.136 1.00 86.06 86 LEU A O 1
ATOM 671 N N . PRO A 1 87 ? -7.464 4.018 9.069 1.00 87.62 87 PRO A N 1
ATOM 672 C CA . PRO A 1 87 ? -7.080 4.707 7.849 1.00 87.62 87 PRO A CA 1
ATOM 673 C C . PRO A 1 87 ? -5.762 4.159 7.291 1.00 87.62 87 PRO A C 1
ATOM 675 O O . PRO A 1 87 ? -4.779 3.995 8.017 1.00 87.62 87 PRO A O 1
ATOM 678 N N . PHE A 1 88 ? -5.759 3.874 5.995 1.00 88.25 88 PHE A N 1
ATOM 679 C CA . PHE A 1 88 ? -4.679 3.257 5.236 1.00 88.25 88 PHE A CA 1
ATOM 680 C C . PHE A 1 88 ? -4.249 4.180 4.096 1.00 88.25 88 PHE A C 1
ATOM 682 O O . PHE A 1 88 ? -5.087 4.682 3.337 1.00 88.25 88 PHE A O 1
ATOM 689 N N . ARG A 1 89 ? -2.932 4.340 3.935 1.00 90.81 89 ARG A N 1
ATOM 690 C CA . ARG A 1 89 ? -2.312 4.910 2.734 1.00 90.81 89 ARG A CA 1
ATOM 691 C C . ARG A 1 89 ? -1.053 4.131 2.361 1.00 90.81 89 ARG A C 1
ATOM 693 O O . ARG A 1 89 ? -0.428 3.468 3.188 1.00 90.81 89 ARG A O 1
ATOM 700 N N . LEU A 1 90 ? -0.661 4.252 1.104 1.00 92.56 90 LEU A N 1
ATOM 701 C CA . LEU A 1 90 ? 0.610 3.780 0.571 1.00 92.56 90 LEU A CA 1
ATOM 702 C C . LEU A 1 90 ? 1.544 4.961 0.359 1.00 92.56 90 LEU A C 1
ATOM 704 O O . LEU A 1 90 ? 1.118 6.005 -0.116 1.00 92.56 90 LEU A O 1
ATOM 708 N N . VAL A 1 91 ? 2.823 4.773 0.646 1.00 94.19 91 VAL A N 1
ATOM 709 C CA . VAL A 1 91 ? 3.900 5.679 0.258 1.00 94.19 91 VAL A CA 1
ATOM 710 C C . VAL A 1 91 ? 4.778 4.949 -0.743 1.00 94.19 91 VAL A C 1
ATOM 712 O O . VAL A 1 91 ? 5.229 3.837 -0.476 1.00 94.19 91 VAL A O 1
ATOM 715 N N . VAL A 1 92 ? 5.021 5.574 -1.886 1.00 95.88 92 VAL A N 1
ATOM 716 C CA . VAL A 1 92 ? 5.883 5.054 -2.947 1.00 95.88 92 VAL A CA 1
ATOM 717 C C . VAL A 1 92 ? 7.071 5.982 -3.105 1.00 95.88 92 VAL A C 1
ATOM 719 O O . VAL A 1 92 ? 6.905 7.201 -3.169 1.00 95.88 92 VAL A O 1
ATOM 722 N N . SER A 1 93 ? 8.267 5.405 -3.140 1.00 96.69 93 SER A N 1
ATOM 723 C CA . SER A 1 93 ? 9.514 6.140 -3.330 1.00 96.69 93 SER A CA 1
ATOM 724 C C . SER A 1 93 ? 10.481 5.389 -4.241 1.00 96.69 93 SER A C 1
ATOM 726 O O . SER A 1 93 ? 10.492 4.157 -4.272 1.00 96.69 93 SER A O 1
ATOM 728 N N . GLY A 1 94 ? 11.319 6.125 -4.972 1.00 96.19 94 GLY A N 1
ATOM 729 C CA . GLY A 1 94 ? 12.314 5.535 -5.870 1.00 96.19 94 GLY A CA 1
ATOM 730 C C . GLY A 1 94 ? 11.720 4.925 -7.140 1.00 96.19 94 GLY A C 1
ATOM 731 O O . GLY A 1 94 ? 12.334 4.034 -7.720 1.00 96.19 94 GLY A O 1
ATOM 732 N N . SER A 1 95 ? 10.534 5.370 -7.557 1.00 94.94 95 SER A N 1
ATOM 733 C CA . SER A 1 95 ? 9.910 4.985 -8.823 1.00 94.94 95 SER A CA 1
ATOM 734 C C . SER A 1 95 ? 10.723 5.430 -10.040 1.00 94.94 95 SER A C 1
ATOM 736 O O . SER A 1 95 ? 11.447 6.430 -10.022 1.00 94.94 95 SER A O 1
ATOM 738 N N . ASP A 1 96 ? 10.591 4.672 -11.126 1.00 94.56 96 ASP A N 1
ATOM 739 C CA . ASP A 1 96 ? 11.173 4.990 -12.428 1.00 94.56 96 ASP A CA 1
ATOM 740 C C . ASP A 1 96 ? 10.185 4.687 -13.571 1.00 94.56 96 ASP A C 1
ATOM 742 O O . ASP A 1 96 ? 9.020 4.363 -13.349 1.00 94.56 96 ASP A O 1
ATOM 746 N N . GLY A 1 97 ? 10.652 4.756 -14.823 1.00 92.94 97 GLY A N 1
ATOM 747 C CA . GLY A 1 97 ? 9.825 4.452 -15.999 1.00 92.94 97 GLY A CA 1
ATOM 748 C C . GLY A 1 97 ? 9.315 3.004 -16.095 1.00 92.94 97 GLY A C 1
ATOM 749 O O . GLY A 1 97 ? 8.511 2.715 -16.980 1.00 92.94 97 GLY A O 1
ATOM 750 N N . ASN A 1 98 ? 9.767 2.099 -15.222 1.00 93.19 98 ASN A N 1
ATOM 751 C CA . ASN A 1 98 ? 9.319 0.708 -15.127 1.00 93.19 98 ASN A CA 1
ATOM 752 C C . ASN A 1 98 ? 8.346 0.472 -13.957 1.00 93.19 98 ASN A C 1
ATOM 754 O O . ASN A 1 98 ? 7.807 -0.637 -13.828 1.00 93.19 98 ASN A O 1
ATOM 758 N N . THR A 1 99 ? 8.126 1.475 -13.102 1.00 95.88 99 THR A N 1
ATOM 759 C CA . THR A 1 99 ? 7.127 1.431 -12.032 1.00 95.88 99 THR A CA 1
ATOM 760 C C . THR A 1 99 ? 5.740 1.659 -12.624 1.00 95.88 99 THR A C 1
ATOM 762 O O . THR A 1 99 ? 5.417 2.731 -13.129 1.00 95.88 99 THR A O 1
ATOM 765 N N . ASN A 1 100 ? 4.910 0.624 -12.580 1.00 95.88 100 ASN A N 1
ATOM 766 C CA . ASN A 1 100 ? 3.499 0.687 -12.930 1.00 95.88 100 ASN A CA 1
ATOM 767 C C . ASN A 1 100 ? 2.782 -0.472 -12.242 1.00 95.88 100 ASN A C 1
ATOM 769 O O . ASN A 1 100 ? 2.832 -1.620 -12.705 1.00 95.88 100 ASN A O 1
ATOM 773 N N . PHE A 1 101 ? 2.163 -0.179 -11.106 1.00 94.94 101 PHE A N 1
ATOM 774 C CA . PHE A 1 101 ? 1.476 -1.175 -10.304 1.00 94.94 101 PHE A CA 1
ATOM 775 C C . PHE A 1 101 ? 0.158 -0.641 -9.752 1.00 94.94 101 PHE A C 1
ATOM 777 O O . PHE A 1 101 ? -0.131 0.554 -9.789 1.00 94.94 101 PHE A O 1
ATOM 784 N N . GLY A 1 102 ? -0.629 -1.560 -9.211 1.00 93.88 102 GLY A N 1
ATOM 785 C CA . GLY A 1 102 ? -1.805 -1.236 -8.428 1.00 93.88 102 GLY A CA 1
ATOM 786 C C . GLY A 1 102 ? -1.942 -2.154 -7.222 1.00 93.88 102 GLY A C 1
ATOM 787 O O . GLY A 1 102 ? -1.228 -3.154 -7.080 1.00 93.88 102 GLY A O 1
ATOM 788 N N . LEU A 1 103 ? -2.865 -1.791 -6.342 1.00 92.56 103 LEU A N 1
ATOM 789 C CA . LEU A 1 103 ? -3.235 -2.526 -5.146 1.00 92.56 103 LEU A CA 1
ATOM 790 C C . LEU A 1 103 ? -4.738 -2.807 -5.168 1.00 92.56 103 LEU A C 1
ATOM 792 O O . LEU A 1 103 ? -5.551 -1.890 -5.255 1.00 92.56 103 LEU A O 1
ATOM 796 N N . ASN A 1 104 ? -5.088 -4.078 -5.010 1.00 91.19 104 ASN A N 1
ATOM 797 C CA . ASN A 1 104 ? -6.436 -4.512 -4.673 1.00 91.19 104 ASN A CA 1
ATOM 798 C C . ASN A 1 104 ? -6.522 -4.779 -3.171 1.00 91.19 104 ASN A C 1
ATOM 800 O O . ASN A 1 104 ? -5.695 -5.502 -2.614 1.00 91.19 104 ASN A O 1
ATOM 804 N N . ILE A 1 105 ? -7.541 -4.223 -2.530 1.00 89.69 105 ILE A N 1
ATOM 805 C CA . ILE A 1 105 ? -7.829 -4.400 -1.109 1.00 89.69 105 ILE A CA 1
ATOM 806 C C . ILE A 1 105 ? -9.152 -5.142 -1.007 1.00 89.69 105 ILE A C 1
ATOM 808 O O . ILE A 1 105 ? -10.182 -4.614 -1.419 1.00 89.69 105 ILE A O 1
ATOM 812 N N . HIS A 1 106 ? -9.131 -6.354 -0.464 1.00 86.50 106 HIS A N 1
ATOM 813 C CA . HIS A 1 106 ? -10.332 -7.156 -0.255 1.00 86.50 106 HIS A CA 1
ATOM 814 C C . HIS A 1 106 ? -10.644 -7.244 1.235 1.00 86.50 106 HIS A C 1
ATOM 816 O O . HIS A 1 106 ? -9.920 -7.920 1.968 1.00 86.50 106 HIS A O 1
ATOM 822 N N . ASN A 1 107 ? -11.731 -6.603 1.667 1.00 81.81 107 ASN A N 1
ATOM 823 C CA . ASN A 1 107 ? -12.268 -6.808 3.009 1.00 81.81 107 ASN A CA 1
ATOM 824 C C . ASN A 1 107 ? -12.973 -8.171 3.066 1.00 81.81 107 ASN A C 1
ATOM 826 O O . ASN A 1 107 ? -13.745 -8.530 2.169 1.00 81.81 107 ASN A O 1
ATOM 830 N N . LEU A 1 108 ? -12.654 -8.955 4.091 1.00 78.81 108 LEU A N 1
ATOM 831 C CA . LEU A 1 108 ? -13.272 -10.243 4.369 1.00 78.81 108 LEU A CA 1
ATOM 832 C C . LEU A 1 108 ? -14.254 -10.060 5.531 1.00 78.81 108 LEU A C 1
ATOM 834 O O . LEU A 1 108 ? -13.832 -9.742 6.644 1.00 78.81 108 LEU A O 1
ATOM 838 N N . ASP A 1 109 ? -15.542 -10.261 5.248 1.00 64.75 109 ASP A N 1
ATOM 839 C CA . ASP A 1 109 ? -16.620 -10.296 6.249 1.00 64.75 109 ASP A CA 1
ATOM 840 C C . ASP A 1 109 ? -16.556 -11.544 7.150 1.00 64.75 109 ASP A C 1
ATOM 842 O O . ASP A 1 109 ? -16.266 -12.654 6.631 1.00 64.75 109 ASP A O 1
#

pLDDT: mean 84.85, std 12.08, range [36.06, 96.94]

Secondary structure (DSSP, 8-state):
----EEEEEEEEEE-SSEEES-TTSPPEEEEEEEEEEEEEE-TT-EEEEEEEEE-TTS-EEEPPP-GGGEESS---PEEEEEEEEEEEEEEEES--TT-EEEEEEEEE-

Sequence (109 aa):
MSGKYSESTVLDGITTDGVYPPVEDDAINISGDVILGFYGSFGPATVKIIFETEKPNGEMEQLPEHPDWVFTEKPGPEKFRFSKTLPFRLVVSGSDGNTNFGLNIHNLD